Protein AF-A0AA37B5I0-F1 (afdb_monomer)

Secondary structure (DSSP, 8-state):
--THHHHHTHHHHHHHHHHHHHHHHHHHT-HHHHHHHHHHHHHHHHH-GGG---HHHHHHHHHHHHHHHHHEETTEE--HHHHHHHHHHHHHT--

Solvent-accessible surface area (backbone atoms only — not comparable to full-atom values): 5535 Å² total; per-residue (Å²): 137,72,76,72,68,62,62,71,48,50,59,62,50,51,53,51,50,49,54,52,42,43,52,46,15,67,73,67,71,32,65,68,53,33,52,58,40,51,56,53,45,50,57,44,26,74,77,35,58,96,73,47,81,48,70,71,55,51,53,51,50,48,52,52,46,53,53,49,51,68,44,32,60,92,81,41,77,59,51,77,72,53,53,54,51,53,56,50,52,66,54,64,77,71,121

Foldseek 3Di:
DDPVVVVVVVLVVVVVVLLVQCLVCVVVVPPVSNVVSVVVLVVSCVVCVVSHDDPVNSVVSNVVVVVQVVCQDPNDRQDPVNVVVVVVVVVVVPD

Nearest PDB structures (foldseek):
  8k83-assembly1_A  TM=6.577E-01  e=1.344E+00  synthetic construct

Radius of gyration: 19.29 Å; Cα contacts (8 Å, |Δi|>4): 38; chains: 1; bounding box: 27×32×63 Å

Sequence (95 aa):
MSVINNHEKRIPDRRKTLLGNIEKAVWLDDEKLLDATLDSIDHFNDKKPEFGIGSKNIEASLKARARSSSKTLNGIYLDKMSEHLRVQGRFADYD

Structure (mmCIF, N/CA/C/O backbone):
data_AF-A0AA37B5I0-F1
#
_entry.id   AF-A0AA37B5I0-F1
#
loop_
_atom_site.group_PDB
_atom_site.id
_atom_site.type_symbol
_atom_site.label_atom_id
_atom_site.label_alt_id
_atom_site.label_comp_id
_atom_site.label_asym_id
_atom_site.label_entity_id
_atom_site.label_seq_id
_atom_site.pdbx_PDB_ins_code
_atom_site.Cartn_x
_atom_site.Cartn_y
_atom_site.Cartn_z
_atom_site.occupancy
_atom_site.B_iso_or_equiv
_atom_site.auth_seq_id
_atom_site.auth_comp_id
_atom_site.auth_asym_id
_atom_site.auth_atom_id
_atom_site.pdbx_PDB_model_num
ATOM 1 N N . MET A 1 1 ? 12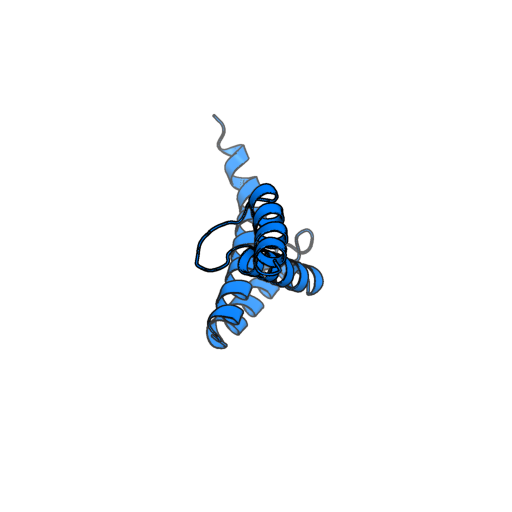.509 23.790 -20.778 1.00 43.97 1 MET A N 1
ATOM 2 C CA . MET A 1 1 ? 12.575 22.903 -19.595 1.00 43.97 1 MET A CA 1
ATOM 3 C C . MET A 1 1 ? 12.110 21.517 -20.010 1.00 43.97 1 MET A C 1
ATOM 5 O O . MET A 1 1 ? 11.032 21.395 -20.573 1.00 43.97 1 MET A O 1
ATOM 9 N N . SER A 1 2 ? 12.991 20.529 -19.864 1.00 45.03 2 SER A N 1
ATOM 10 C CA . SER A 1 2 ? 13.068 19.330 -20.706 1.00 45.03 2 SER A CA 1
ATOM 11 C C . SER A 1 2 ? 12.101 18.200 -20.330 1.00 45.03 2 SER A C 1
ATOM 13 O O . SER A 1 2 ? 12.004 17.796 -19.176 1.00 45.03 2 SER A O 1
ATOM 15 N N . VAL A 1 3 ? 11.474 17.623 -21.359 1.00 53.97 3 VAL A N 1
ATOM 16 C CA . VAL A 1 3 ? 10.542 16.473 -21.360 1.00 53.97 3 VAL A CA 1
ATOM 17 C C . VAL A 1 3 ? 11.151 15.188 -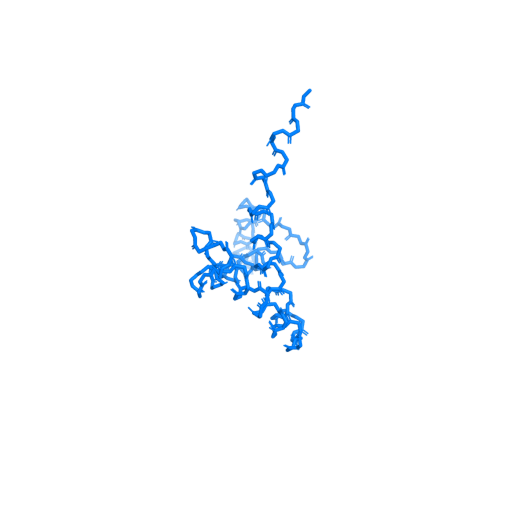20.753 1.00 53.97 3 VAL A C 1
ATOM 19 O O . VAL A 1 3 ? 10.433 14.270 -20.362 1.00 53.97 3 VAL A O 1
ATOM 22 N N . ILE A 1 4 ? 12.477 15.155 -20.605 1.00 50.09 4 ILE A N 1
ATOM 23 C CA . ILE A 1 4 ? 13.277 14.026 -20.108 1.00 50.09 4 ILE A CA 1
ATOM 24 C C . ILE A 1 4 ? 12.952 13.693 -18.635 1.00 50.09 4 ILE A C 1
ATOM 26 O O . ILE A 1 4 ? 12.857 12.522 -18.282 1.00 50.09 4 ILE A O 1
ATOM 30 N N . ASN A 1 5 ? 12.617 14.689 -17.805 1.00 50.50 5 ASN A N 1
ATOM 31 C CA . ASN A 1 5 ? 12.293 14.469 -16.383 1.00 50.50 5 ASN A CA 1
ATOM 32 C C . ASN A 1 5 ? 10.888 13.884 -16.131 1.00 50.50 5 ASN A C 1
ATOM 34 O O . ASN A 1 5 ? 10.573 13.505 -15.002 1.00 50.50 5 ASN A O 1
ATOM 38 N N . ASN A 1 6 ? 10.014 13.841 -17.144 1.00 53.38 6 ASN A N 1
ATOM 39 C CA . ASN A 1 6 ? 8.641 13.348 -16.982 1.00 53.38 6 ASN A CA 1
ATOM 40 C C . ASN A 1 6 ? 8.533 11.823 -17.088 1.00 53.38 6 ASN A C 1
ATOM 42 O O . ASN A 1 6 ? 7.593 11.247 -16.545 1.00 53.38 6 ASN A O 1
ATOM 46 N N . HIS A 1 7 ? 9.461 11.158 -17.782 1.00 52.22 7 HIS A N 1
ATOM 47 C CA . HIS A 1 7 ? 9.413 9.705 -17.954 1.00 52.22 7 HIS A CA 1
ATOM 48 C C . HIS A 1 7 ? 9.952 8.946 -16.735 1.00 52.22 7 HIS A C 1
ATOM 50 O O . HIS A 1 7 ? 9.365 7.933 -16.360 1.00 52.22 7 HIS A O 1
ATOM 56 N N . GLU A 1 8 ? 10.985 9.463 -16.064 1.00 55.88 8 GLU A N 1
ATOM 57 C CA . GLU A 1 8 ? 11.565 8.832 -14.867 1.00 55.88 8 GLU A CA 1
ATOM 58 C C . GLU A 1 8 ? 10.609 8.832 -13.664 1.00 55.88 8 GLU A C 1
ATOM 60 O O . GLU A 1 8 ? 10.590 7.882 -12.884 1.00 55.88 8 GLU A O 1
ATOM 65 N N . LYS A 1 9 ? 9.738 9.842 -13.542 1.00 64.44 9 LYS A N 1
ATOM 66 C CA . LYS A 1 9 ? 8.761 9.931 -12.440 1.00 64.44 9 LYS A CA 1
ATOM 67 C C . LYS A 1 9 ? 7.618 8.918 -12.538 1.00 64.44 9 LYS A C 1
ATOM 69 O O . LYS A 1 9 ? 7.015 8.575 -11.525 1.00 64.44 9 LYS A O 1
ATOM 74 N N . ARG A 1 10 ? 7.354 8.366 -13.728 1.00 80.62 10 ARG A N 1
ATOM 75 C CA . ARG A 1 10 ? 6.196 7.486 -13.961 1.00 80.62 10 ARG A CA 1
ATOM 76 C C . ARG A 1 10 ? 6.242 6.190 -13.157 1.00 80.62 10 ARG A C 1
ATOM 78 O O . ARG A 1 10 ? 5.191 5.714 -12.735 1.00 80.62 10 ARG A O 1
ATOM 85 N N . ILE A 1 11 ? 7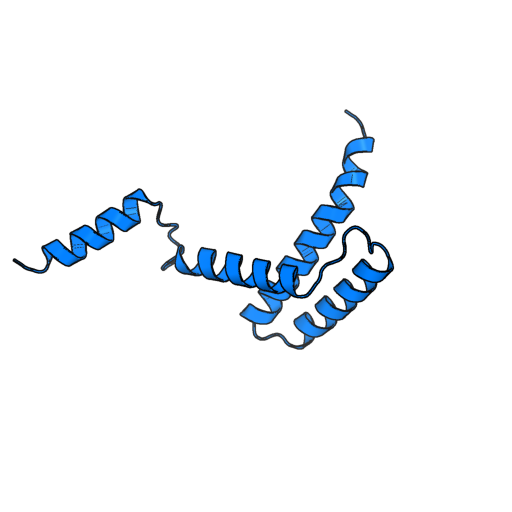.426 5.610 -12.956 1.00 85.06 11 ILE A N 1
ATOM 86 C CA . ILE A 1 11 ? 7.563 4.339 -12.229 1.00 85.06 11 ILE A CA 1
ATOM 87 C C . ILE A 1 11 ? 7.338 4.547 -10.719 1.00 85.06 11 ILE A C 1
ATOM 89 O O . ILE A 1 11 ? 6.469 3.866 -10.167 1.00 85.06 11 ILE A O 1
ATOM 93 N N . PRO A 1 12 ? 8.014 5.505 -10.048 1.00 86.31 12 PRO A N 1
ATOM 94 C CA . PRO A 1 12 ? 7.716 5.842 -8.655 1.00 86.31 12 PRO A CA 1
ATOM 95 C C . PRO A 1 12 ? 6.261 6.261 -8.423 1.00 86.31 12 PRO A C 1
ATOM 97 O O . PRO A 1 12 ? 5.652 5.825 -7.446 1.00 86.31 12 PRO A O 1
ATOM 100 N N . ASP A 1 13 ? 5.683 7.053 -9.331 1.00 87.50 13 ASP A N 1
ATOM 101 C CA . ASP A 1 13 ? 4.291 7.496 -9.221 1.00 87.50 13 ASP A CA 1
ATOM 102 C C . ASP A 1 13 ? 3.332 6.309 -9.303 1.00 87.50 13 ASP A C 1
ATOM 104 O O . ASP A 1 13 ? 2.458 6.161 -8.448 1.00 87.50 13 ASP A O 1
ATOM 108 N N . ARG A 1 14 ? 3.541 5.402 -10.267 1.00 88.88 14 ARG A N 1
ATOM 109 C CA . ARG A 1 14 ? 2.726 4.189 -10.397 1.00 88.88 14 ARG A CA 1
ATOM 110 C C . ARG A 1 14 ? 2.843 3.299 -9.165 1.00 88.88 14 ARG A C 1
ATOM 112 O O . ARG A 1 14 ? 1.825 2.820 -8.671 1.00 88.88 14 ARG A O 1
ATOM 119 N N . ARG A 1 15 ? 4.058 3.127 -8.637 1.00 90.88 15 ARG A N 1
ATOM 120 C CA . ARG A 1 15 ? 4.313 2.372 -7.404 1.00 90.88 15 ARG A CA 1
ATOM 121 C C . ARG A 1 15 ? 3.545 2.964 -6.221 1.00 90.88 15 ARG A C 1
ATOM 123 O O . ARG A 1 15 ? 2.889 2.236 -5.479 1.00 90.88 15 ARG A O 1
ATOM 130 N N . LYS A 1 16 ? 3.583 4.290 -6.072 1.00 90.19 16 LYS A N 1
ATOM 131 C CA . LYS A 1 16 ? 2.847 5.018 -5.032 1.00 90.19 16 LYS A CA 1
ATOM 132 C C . LYS A 1 16 ? 1.333 4.871 -5.201 1.00 90.19 16 LYS A C 1
ATOM 134 O O . LYS A 1 16 ? 0.634 4.690 -4.208 1.00 90.19 16 LYS A O 1
ATOM 139 N N . THR A 1 17 ? 0.826 4.914 -6.434 1.00 92.88 17 THR A N 1
ATOM 140 C CA . THR A 1 17 ? -0.598 4.690 -6.722 1.00 92.88 17 THR A CA 1
ATOM 141 C C . THR A 1 17 ? -1.049 3.293 -6.303 1.00 92.88 17 THR A C 1
ATOM 143 O O . THR A 1 17 ? -2.078 3.176 -5.647 1.00 92.88 17 THR A O 1
ATOM 146 N N . LEU A 1 18 ? -0.285 2.248 -6.634 1.00 93.81 18 LEU A N 1
ATOM 147 C CA . LEU A 1 18 ? -0.634 0.865 -6.288 1.00 93.81 18 LEU A CA 1
ATOM 148 C C . LEU A 1 18 ? -0.669 0.643 -4.770 1.00 93.81 18 LEU A C 1
ATOM 150 O O . LEU A 1 18 ? -1.646 0.112 -4.249 1.00 93.81 18 LEU A O 1
ATOM 154 N N . LEU A 1 19 ? 0.339 1.138 -4.046 1.00 93.44 19 LEU A N 1
ATOM 155 C CA . LEU A 1 19 ? 0.355 1.083 -2.580 1.00 93.44 19 LEU A CA 1
ATOM 156 C C . LEU A 1 19 ? -0.823 1.852 -1.959 1.00 93.44 19 LEU A C 1
ATOM 158 O O . LEU A 1 19 ? -1.490 1.347 -1.060 1.00 93.44 19 LEU A O 1
ATOM 162 N N . GLY A 1 20 ? -1.134 3.041 -2.483 1.00 91.44 20 GLY A N 1
ATOM 163 C CA . GLY A 1 20 ? -2.280 3.827 -2.025 1.00 91.44 20 GLY A CA 1
ATOM 164 C C . GLY A 1 20 ? -3.635 3.174 -2.320 1.00 91.44 20 GLY A C 1
ATOM 165 O O . GLY A 1 20 ? -4.589 3.397 -1.576 1.00 91.44 20 GLY A O 1
ATOM 166 N N . ASN A 1 21 ? -3.736 2.367 -3.380 1.00 92.19 21 ASN A N 1
ATOM 167 C CA . ASN A 1 21 ? -4.947 1.613 -3.695 1.00 92.19 21 ASN A CA 1
ATOM 168 C C . ASN A 1 21 ? -5.154 0.436 -2.736 1.00 92.19 21 ASN A C 1
ATOM 170 O O . ASN A 1 21 ? -6.280 0.263 -2.283 1.00 92.19 21 ASN A O 1
ATOM 174 N N . ILE A 1 22 ? -4.093 -0.284 -2.337 1.00 92.31 22 ILE A N 1
ATOM 175 C CA . ILE A 1 22 ? -4.200 -1.307 -1.278 1.00 92.31 22 ILE A CA 1
ATOM 176 C C . ILE A 1 22 ? -4.712 -0.672 0.008 1.00 92.31 22 ILE A C 1
ATOM 178 O O . ILE A 1 22 ? -5.654 -1.162 0.619 1.00 92.31 22 ILE A O 1
ATOM 182 N N . GLU A 1 23 ? -4.109 0.443 0.418 1.00 90.81 23 GLU A N 1
ATOM 183 C CA . GLU A 1 23 ? -4.526 1.133 1.634 1.00 90.81 23 GLU A CA 1
ATOM 184 C C . GLU A 1 23 ? -6.003 1.539 1.607 1.00 90.81 23 GLU A C 1
ATOM 186 O O . GLU A 1 23 ? -6.675 1.488 2.634 1.00 90.81 23 GLU A O 1
ATOM 191 N N . LYS A 1 24 ? -6.506 1.972 0.445 1.00 90.81 24 LYS A N 1
ATOM 192 C CA . LYS A 1 24 ? -7.922 2.304 0.263 1.00 90.81 24 LYS A CA 1
ATOM 193 C C . LYS A 1 24 ? -8.801 1.062 0.313 1.00 90.81 24 LYS A C 1
ATOM 195 O O . LYS A 1 24 ? -9.813 1.113 0.996 1.00 90.81 24 LYS A O 1
ATOM 200 N N . ALA A 1 25 ? -8.415 -0.009 -0.375 1.00 92.25 25 ALA A N 1
ATOM 201 C CA . ALA A 1 25 ? -9.166 -1.259 -0.400 1.00 92.25 25 ALA A CA 1
ATOM 202 C C . ALA A 1 25 ? -9.332 -1.834 1.011 1.00 92.25 25 ALA A C 1
ATOM 204 O O . ALA A 1 25 ? -10.447 -2.105 1.434 1.00 92.25 25 ALA A O 1
ATOM 205 N N . VAL A 1 26 ? -8.239 -1.884 1.782 1.00 90.25 26 VAL A N 1
ATOM 206 C CA . VAL A 1 26 ? -8.252 -2.338 3.182 1.00 90.25 26 VAL A CA 1
ATOM 207 C C . VAL A 1 26 ? -9.099 -1.421 4.068 1.00 90.25 26 VAL A C 1
ATOM 209 O O . VAL A 1 26 ? -9.810 -1.895 4.944 1.00 90.25 26 VAL A O 1
ATOM 212 N N . TRP A 1 27 ? -9.036 -0.103 3.866 1.00 87.31 27 TRP A N 1
ATOM 213 C CA . TRP A 1 27 ? -9.810 0.844 4.676 1.00 87.31 27 TRP A CA 1
ATOM 214 C C . TRP A 1 27 ? -11.315 0.810 4.382 1.00 87.31 27 TRP A C 1
ATOM 216 O O . TRP A 1 27 ? -12.118 1.094 5.266 1.00 87.31 27 TRP A O 1
ATOM 226 N N . LEU A 1 28 ? -11.687 0.527 3.134 1.00 91.19 28 LEU A N 1
ATOM 227 C CA . LEU A 1 28 ? -13.076 0.484 2.675 1.00 91.19 28 LEU A CA 1
ATOM 228 C C . LEU A 1 28 ? -13.693 -0.918 2.751 1.00 91.19 28 LEU A C 1
ATOM 230 O O . LEU A 1 28 ? -14.863 -1.048 2.407 1.00 91.19 28 LEU A O 1
ATOM 234 N N . ASP A 1 29 ? -12.925 -1.925 3.181 1.00 91.31 29 ASP A N 1
ATOM 235 C CA . ASP A 1 29 ? -13.316 -3.341 3.155 1.00 91.31 29 ASP A CA 1
ATOM 236 C C . ASP A 1 29 ? -13.783 -3.795 1.753 1.00 91.31 29 ASP A C 1
ATOM 238 O O . ASP A 1 29 ? -14.740 -4.545 1.583 1.00 91.31 29 ASP A O 1
ATOM 242 N N . ASP A 1 30 ? -13.123 -3.270 0.712 1.00 94.38 30 ASP A N 1
ATOM 243 C CA . ASP A 1 30 ? -13.460 -3.537 -0.688 1.00 94.38 30 ASP A CA 1
ATOM 244 C C . ASP A 1 30 ? -12.554 -4.641 -1.244 1.00 94.38 30 ASP A C 1
ATOM 246 O O . ASP A 1 30 ? -11.472 -4.383 -1.786 1.00 94.38 30 ASP A O 1
ATOM 250 N N . GLU A 1 31 ? -13.013 -5.885 -1.103 1.00 92.62 31 GLU A N 1
ATOM 251 C CA . GLU A 1 31 ? -12.315 -7.084 -1.582 1.00 92.62 31 GLU A CA 1
ATOM 252 C C . GLU A 1 31 ? -12.045 -7.040 -3.094 1.00 92.62 31 GLU A C 1
ATOM 254 O O . GLU A 1 31 ? -10.965 -7.413 -3.547 1.00 92.62 31 GLU A O 1
ATOM 259 N N . LYS A 1 32 ? -12.974 -6.500 -3.894 1.00 93.38 32 LYS A N 1
ATOM 260 C CA . LYS A 1 32 ? -12.804 -6.426 -5.356 1.00 93.38 32 LYS A CA 1
ATOM 261 C C . LYS A 1 32 ? -11.700 -5.453 -5.739 1.00 93.38 32 LYS A C 1
ATOM 263 O O . LYS A 1 32 ? -10.930 -5.711 -6.665 1.00 93.38 32 LYS A O 1
ATOM 268 N N . LEU A 1 33 ? -11.634 -4.315 -5.050 1.00 90.62 33 LEU A N 1
ATOM 269 C CA . LEU A 1 33 ? -10.562 -3.349 -5.251 1.00 90.62 33 LEU A CA 1
ATOM 270 C C . LEU A 1 33 ? -9.217 -3.910 -4.783 1.00 90.62 33 LEU A C 1
ATOM 272 O O . LEU A 1 33 ? -8.193 -3.611 -5.404 1.00 90.62 33 LEU A O 1
ATOM 276 N N . LEU A 1 34 ? -9.214 -4.707 -3.712 1.00 92.25 34 LEU A N 1
ATOM 277 C CA . LEU A 1 34 ? -8.013 -5.361 -3.208 1.00 92.25 34 LEU A CA 1
ATOM 278 C C . LEU A 1 34 ? -7.454 -6.334 -4.249 1.00 92.25 34 LEU A C 1
ATOM 280 O O . LEU A 1 34 ? -6.310 -6.150 -4.667 1.00 92.25 34 LEU A O 1
ATOM 284 N N . ASP A 1 35 ? -8.272 -7.269 -4.732 1.00 94.44 35 ASP A N 1
ATOM 285 C CA . ASP A 1 35 ? -7.879 -8.263 -5.738 1.00 94.44 35 ASP A CA 1
ATOM 286 C C . ASP A 1 35 ? -7.369 -7.594 -7.020 1.00 94.44 35 ASP A C 1
ATOM 288 O O . ASP A 1 35 ? -6.244 -7.839 -7.456 1.00 94.44 35 ASP A O 1
ATOM 292 N N . ALA A 1 36 ? -8.120 -6.630 -7.565 1.00 94.25 36 ALA A N 1
ATOM 293 C CA . ALA A 1 36 ? -7.710 -5.909 -8.772 1.00 94.25 36 ALA A CA 1
ATOM 294 C C . ALA A 1 36 ? -6.392 -5.128 -8.592 1.00 94.25 36 ALA A C 1
ATOM 296 O O . ALA A 1 36 ? -5.628 -4.916 -9.545 1.00 94.25 36 ALA A O 1
ATOM 297 N N . THR A 1 37 ? -6.124 -4.652 -7.373 1.00 93.25 37 THR A N 1
ATOM 298 C CA . THR A 1 37 ? -4.876 -3.953 -7.057 1.00 93.25 37 THR A CA 1
ATOM 299 C C . THR A 1 37 ? -3.710 -4.927 -6.914 1.00 93.25 37 THR A C 1
ATOM 301 O O . THR A 1 37 ? -2.615 -4.592 -7.367 1.00 93.25 37 THR A O 1
ATOM 304 N N . LEU A 1 38 ? -3.930 -6.112 -6.338 1.00 93.44 38 LEU A N 1
ATOM 305 C CA . LEU A 1 38 ? -2.924 -7.172 -6.250 1.00 93.44 38 LEU A CA 1
ATOM 306 C C . LEU A 1 38 ? -2.530 -7.670 -7.646 1.00 93.44 38 LEU A C 1
ATOM 308 O O . LEU A 1 38 ? -1.346 -7.632 -7.972 1.00 93.44 38 LEU A O 1
ATOM 312 N N . ASP A 1 39 ? -3.499 -7.942 -8.524 1.00 95.50 39 ASP A N 1
ATOM 313 C CA . ASP A 1 39 ? -3.237 -8.299 -9.928 1.00 95.50 39 ASP A CA 1
ATOM 314 C C . ASP A 1 39 ? -2.419 -7.213 -10.651 1.00 95.50 39 ASP A C 1
ATOM 316 O O . ASP A 1 39 ? -1.496 -7.471 -11.430 1.00 95.50 39 ASP A O 1
ATOM 320 N N . SER A 1 40 ? -2.737 -5.945 -10.372 1.00 92.56 40 SER A N 1
ATOM 321 C CA . SER A 1 40 ? -2.009 -4.804 -10.934 1.00 92.56 40 SER A CA 1
ATOM 322 C C . SER A 1 40 ? -0.581 -4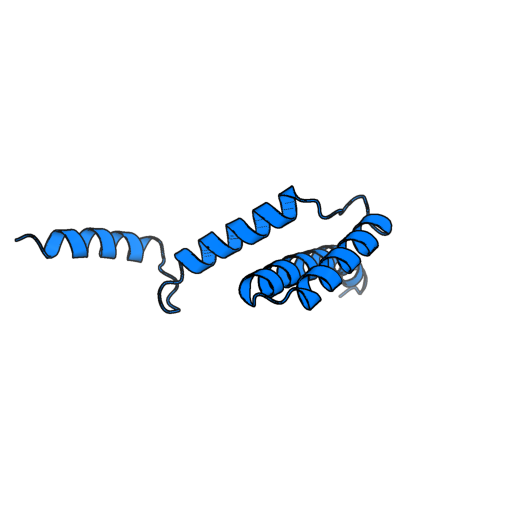.680 -10.393 1.00 92.56 40 SER A C 1
ATOM 324 O O . SER A 1 40 ? 0.280 -4.129 -11.087 1.00 92.56 40 SER A O 1
ATOM 326 N N . ILE A 1 41 ? -0.332 -5.136 -9.163 1.00 91.94 41 ILE A N 1
ATOM 327 C CA . ILE A 1 41 ? 1.000 -5.196 -8.555 1.00 91.94 41 ILE A CA 1
ATOM 328 C C . ILE A 1 41 ? 1.808 -6.324 -9.172 1.00 91.94 41 ILE A C 1
ATOM 330 O O . ILE A 1 41 ? 2.962 -6.084 -9.518 1.00 91.94 41 ILE A O 1
ATOM 334 N N . ASP A 1 42 ? 1.210 -7.490 -9.385 1.00 92.69 42 ASP A N 1
ATOM 335 C CA . ASP A 1 42 ? 1.885 -8.614 -10.030 1.00 92.69 42 ASP A CA 1
ATOM 336 C C . ASP A 1 42 ? 2.312 -8.239 -11.452 1.00 92.69 42 ASP A C 1
ATOM 338 O O . ASP A 1 42 ? 3.495 -8.304 -11.784 1.00 92.69 42 ASP A O 1
ATOM 342 N N . HIS A 1 43 ? 1.412 -7.646 -12.244 1.00 92.69 43 HIS A N 1
ATOM 343 C CA . HIS A 1 43 ? 1.763 -7.154 -13.584 1.00 92.69 43 HIS A CA 1
ATOM 344 C C . HIS A 1 43 ? 2.830 -6.050 -13.572 1.00 92.69 43 HIS A C 1
ATOM 346 O O . HIS A 1 43 ? 3.619 -5.897 -14.510 1.00 92.69 43 HIS A O 1
ATOM 352 N N . PHE A 1 44 ? 2.844 -5.220 -12.527 1.00 92.19 44 PHE A N 1
ATOM 353 C CA . PHE A 1 44 ? 3.875 -4.202 -12.354 1.00 92.19 44 PHE A CA 1
ATOM 354 C C . PHE A 1 44 ? 5.227 -4.831 -12.001 1.00 92.19 44 PHE A C 1
ATOM 356 O O . PHE A 1 44 ? 6.238 -4.429 -12.577 1.00 92.19 44 PHE A O 1
ATOM 363 N N . ASN A 1 45 ? 5.240 -5.826 -11.115 1.00 92.00 45 ASN A N 1
ATOM 364 C CA . ASN A 1 45 ? 6.429 -6.566 -10.708 1.00 92.00 45 ASN A CA 1
ATOM 365 C C . ASN A 1 45 ? 7.032 -7.340 -11.887 1.00 92.00 45 ASN A C 1
ATOM 367 O O . ASN A 1 45 ? 8.243 -7.271 -12.086 1.00 92.00 45 ASN A O 1
ATOM 371 N N . ASP A 1 46 ? 6.199 -7.962 -12.723 1.00 92.62 46 ASP A N 1
ATOM 372 C CA . ASP A 1 46 ? 6.632 -8.669 -13.934 1.00 92.62 46 ASP A CA 1
ATOM 373 C C . ASP A 1 46 ? 7.308 -7.729 -14.938 1.00 92.62 46 ASP A C 1
ATOM 375 O O . ASP A 1 46 ? 8.346 -8.039 -15.524 1.00 92.62 46 ASP A O 1
ATOM 379 N N . LYS A 1 47 ? 6.740 -6.534 -15.131 1.00 90.00 47 LYS A N 1
ATOM 380 C CA . LYS A 1 47 ? 7.283 -5.539 -16.068 1.00 90.00 47 LYS A CA 1
ATOM 381 C C . LYS A 1 47 ? 8.481 -4.773 -15.519 1.00 90.00 47 LYS A C 1
ATOM 383 O O . LYS A 1 47 ? 9.266 -4.240 -16.308 1.00 90.00 47 LYS A O 1
ATOM 388 N N . LYS A 1 48 ? 8.564 -4.614 -14.196 1.00 86.56 48 LYS A N 1
ATOM 389 C CA . LYS A 1 48 ? 9.536 -3.765 -13.491 1.00 86.56 48 LYS A CA 1
ATOM 390 C C . LYS A 1 48 ? 10.037 -4.440 -12.208 1.00 86.56 48 LYS A C 1
ATOM 392 O O . LYS A 1 48 ? 9.844 -3.895 -11.119 1.00 86.56 48 LYS A O 1
ATOM 397 N N . PRO A 1 49 ? 10.753 -5.573 -12.322 1.00 86.88 49 PRO A N 1
ATOM 398 C CA . PRO A 1 49 ? 11.200 -6.340 -11.158 1.00 86.88 49 PRO A CA 1
ATOM 399 C C . PRO A 1 49 ? 12.172 -5.551 -10.270 1.00 86.88 49 PRO A C 1
ATOM 401 O O . PRO A 1 49 ? 12.120 -5.647 -9.047 1.00 86.88 49 PRO A O 1
ATOM 404 N N . GLU A 1 50 ? 13.004 -4.695 -10.871 1.00 86.88 50 GLU A N 1
ATOM 405 C CA . GLU A 1 50 ? 13.953 -3.815 -10.171 1.00 86.88 50 GLU A CA 1
ATOM 406 C C . GLU A 1 50 ? 13.264 -2.833 -9.195 1.00 86.88 50 GLU A C 1
ATOM 408 O O . GLU A 1 50 ? 13.845 -2.426 -8.191 1.00 86.88 50 GLU A O 1
ATOM 413 N N . PHE A 1 51 ? 11.996 -2.497 -9.459 1.00 85.50 51 PHE A N 1
ATOM 414 C CA . PHE A 1 51 ? 11.155 -1.640 -8.628 1.00 85.50 51 PHE A CA 1
ATOM 415 C C . PHE A 1 51 ? 9.975 -2.411 -8.035 1.00 85.50 51 PHE A C 1
ATOM 417 O O . PHE A 1 51 ? 8.952 -1.794 -7.734 1.00 85.50 51 PHE A O 1
ATOM 424 N N . GLY A 1 52 ? 10.100 -3.724 -7.836 1.00 87.56 52 GLY A N 1
ATOM 425 C CA . GLY A 1 52 ? 9.011 -4.575 -7.365 1.00 87.56 52 GLY A CA 1
ATOM 426 C C . GLY A 1 52 ? 8.423 -4.151 -6.013 1.00 87.56 52 GLY A C 1
ATOM 427 O O . GLY A 1 52 ? 9.115 -3.642 -5.120 1.00 87.56 52 GLY A O 1
ATOM 428 N N . ILE A 1 53 ? 7.117 -4.338 -5.860 1.00 90.44 53 ILE A N 1
ATOM 429 C CA . ILE A 1 53 ? 6.363 -4.145 -4.623 1.00 90.44 53 ILE A CA 1
ATOM 430 C C . ILE A 1 53 ? 6.188 -5.518 -3.978 1.00 90.44 53 ILE A C 1
ATOM 432 O O . ILE A 1 53 ? 5.401 -6.333 -4.450 1.00 90.44 53 ILE A O 1
ATOM 436 N N . GLY A 1 54 ? 6.929 -5.768 -2.898 1.00 89.00 54 GLY A N 1
ATOM 437 C CA . GLY A 1 54 ? 6.781 -6.979 -2.093 1.00 89.00 54 GLY A CA 1
ATOM 438 C C . GLY A 1 54 ? 5.889 -6.772 -0.86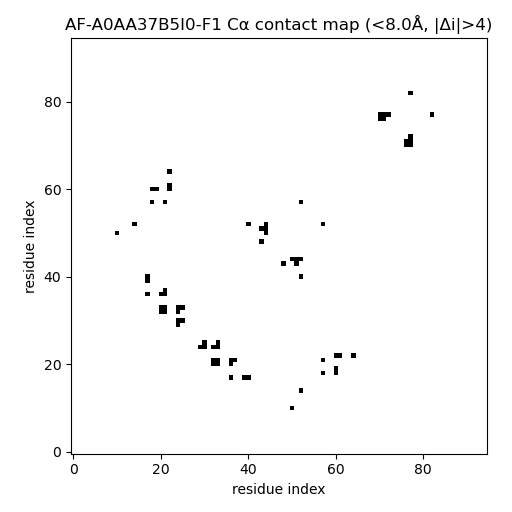8 1.00 89.00 54 GLY A C 1
ATOM 439 O O . GLY A 1 54 ? 5.541 -5.644 -0.506 1.00 89.00 54 GLY A O 1
ATOM 440 N N . SER A 1 55 ? 5.610 -7.862 -0.154 1.00 86.38 55 SER A N 1
ATOM 441 C CA . SER A 1 55 ? 4.821 -7.868 1.089 1.00 86.38 55 SER A CA 1
ATOM 442 C C . SER A 1 55 ? 5.326 -6.868 2.136 1.00 86.38 55 SER A C 1
ATOM 444 O O . SER A 1 55 ? 4.537 -6.127 2.715 1.00 86.38 55 SER A O 1
ATOM 446 N N . LYS A 1 56 ? 6.650 -6.749 2.312 1.00 89.75 56 LYS A N 1
ATOM 447 C CA . LYS A 1 56 ? 7.264 -5.772 3.232 1.00 89.75 56 LYS A CA 1
ATOM 448 C C . LYS A 1 56 ? 6.926 -4.320 2.877 1.00 89.75 56 LYS A C 1
ATOM 450 O O . LYS A 1 56 ? 6.795 -3.482 3.764 1.00 89.75 56 LYS A O 1
ATOM 455 N N . ASN A 1 57 ? 6.807 -3.997 1.587 1.00 89.12 57 ASN A N 1
ATOM 456 C CA . ASN A 1 57 ? 6.449 -2.649 1.146 1.00 89.12 57 ASN A CA 1
ATOM 457 C C . ASN A 1 57 ? 4.980 -2.344 1.427 1.00 89.12 57 ASN A C 1
ATOM 459 O O . ASN A 1 57 ? 4.665 -1.232 1.844 1.00 89.12 57 ASN A O 1
ATOM 463 N N . ILE A 1 58 ? 4.115 -3.338 1.230 1.00 89.81 58 ILE A N 1
ATOM 464 C CA . ILE A 1 58 ? 2.687 -3.250 1.531 1.00 89.81 58 ILE A CA 1
ATOM 465 C C . ILE A 1 58 ? 2.485 -3.049 3.038 1.00 89.81 58 ILE A C 1
ATOM 467 O O . ILE A 1 58 ? 1.842 -2.084 3.447 1.00 89.81 58 ILE A O 1
ATOM 471 N N . GLU A 1 59 ? 3.114 -3.888 3.865 1.00 91.00 59 GLU A N 1
ATOM 472 C CA . GLU A 1 59 ? 3.062 -3.783 5.328 1.00 91.00 59 GLU A CA 1
ATOM 473 C C . GLU A 1 59 ? 3.558 -2.413 5.812 1.00 91.00 59 GLU A C 1
ATOM 475 O O . GLU A 1 59 ? 2.911 -1.756 6.630 1.00 91.00 59 GLU A O 1
ATOM 480 N N . ALA A 1 60 ? 4.687 -1.941 5.271 1.00 89.62 60 ALA A N 1
ATOM 481 C CA . ALA A 1 60 ? 5.228 -0.631 5.611 1.00 89.62 60 ALA A CA 1
ATOM 482 C C . ALA A 1 60 ? 4.258 0.509 5.257 1.00 89.62 60 ALA A C 1
ATOM 484 O O . ALA A 1 60 ? 4.120 1.442 6.050 1.00 89.62 60 ALA A O 1
ATOM 485 N N . SER A 1 61 ? 3.571 0.425 4.111 1.00 87.50 61 SER A N 1
ATOM 486 C CA . SER A 1 61 ? 2.572 1.415 3.683 1.00 87.50 61 SER A CA 1
ATOM 487 C C . SER A 1 61 ? 1.377 1.440 4.633 1.00 87.50 61 SER A C 1
ATOM 489 O O . SER A 1 61 ? 1.047 2.484 5.197 1.00 87.50 61 SER A O 1
ATOM 491 N N . LEU A 1 62 ? 0.807 0.268 4.929 1.00 87.75 62 LEU A N 1
ATOM 492 C CA . LEU A 1 62 ? -0.310 0.127 5.866 1.00 87.75 62 LEU A CA 1
ATOM 493 C C . LEU A 1 62 ? 0.055 0.641 7.264 1.00 87.75 62 LEU A C 1
ATOM 495 O O . LEU A 1 62 ? -0.705 1.393 7.873 1.00 87.75 62 LEU A O 1
ATOM 499 N N . LYS A 1 63 ? 1.253 0.317 7.759 1.00 88.25 63 LYS A N 1
ATOM 500 C CA . LYS A 1 63 ? 1.751 0.797 9.055 1.00 88.25 63 LYS A CA 1
ATOM 501 C C . LYS A 1 63 ? 1.969 2.307 9.073 1.00 88.25 63 LYS A C 1
ATOM 503 O O . LYS A 1 63 ? 1.659 2.960 10.071 1.00 88.25 63 LYS A O 1
ATOM 508 N N . ALA A 1 64 ? 2.516 2.874 7.998 1.00 85.50 64 ALA A N 1
ATOM 509 C CA . ALA A 1 64 ? 2.685 4.317 7.867 1.00 85.50 64 ALA A CA 1
ATOM 510 C C . ALA A 1 64 ? 1.327 5.027 7.872 1.00 85.50 64 ALA A C 1
ATOM 512 O O . ALA A 1 64 ? 1.162 6.021 8.582 1.00 85.50 64 ALA A O 1
ATOM 513 N N . ARG A 1 65 ? 0.336 4.471 7.170 1.00 83.50 65 ARG A N 1
ATOM 514 C CA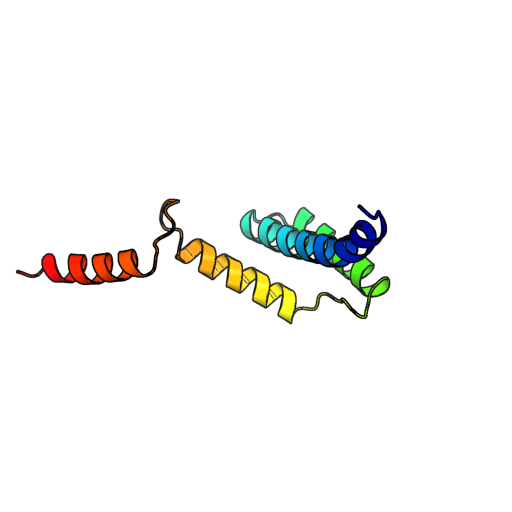 . ARG A 1 65 ? -1.027 4.991 7.176 1.00 83.50 65 ARG A CA 1
ATOM 515 C C . ARG A 1 65 ? -1.696 4.868 8.535 1.00 83.50 65 ARG A C 1
ATOM 517 O O . ARG A 1 65 ? -2.225 5.863 9.006 1.00 83.50 65 ARG A O 1
ATOM 524 N N . ALA A 1 66 ? -1.606 3.723 9.206 1.00 82.44 66 ALA A N 1
ATOM 525 C CA . ALA A 1 66 ? -2.148 3.546 10.552 1.00 82.44 66 ALA A CA 1
ATOM 526 C C . ALA A 1 66 ? -1.557 4.566 11.542 1.00 82.44 66 ALA A C 1
ATOM 528 O O . ALA A 1 66 ? -2.295 5.191 12.299 1.00 82.44 66 ALA A O 1
ATOM 529 N N . ARG A 1 67 ? -0.239 4.810 11.476 1.00 81.62 67 ARG A N 1
ATOM 530 C CA . ARG A 1 67 ? 0.437 5.864 12.257 1.00 81.62 67 ARG A CA 1
ATOM 531 C C . ARG A 1 67 ? -0.030 7.270 11.889 1.00 81.62 67 ARG A C 1
ATOM 533 O O . ARG A 1 67 ? -0.116 8.135 12.754 1.00 81.62 67 ARG A O 1
ATOM 540 N N . SER A 1 68 ? -0.276 7.528 10.607 1.00 76.19 68 SER A N 1
ATOM 541 C CA . SER A 1 68 ? -0.809 8.814 10.158 1.00 76.19 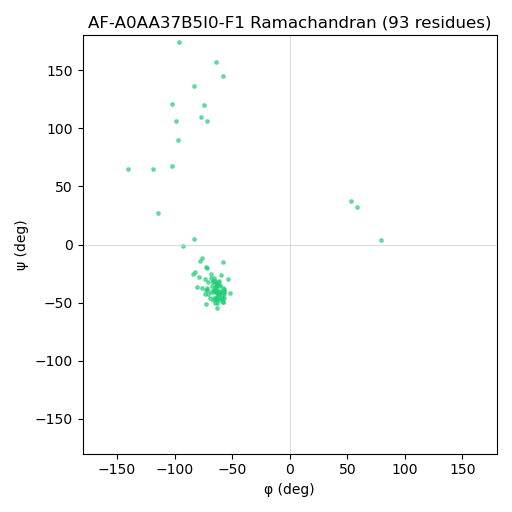68 SER A CA 1
ATOM 542 C C . SER A 1 68 ? -2.230 9.012 10.680 1.00 76.19 68 SER A C 1
ATOM 544 O O . SER A 1 68 ? -2.526 10.045 11.270 1.00 76.19 68 SER A O 1
ATOM 546 N N . SER A 1 69 ? -3.091 8.004 10.543 1.00 71.88 69 SER A N 1
ATOM 547 C CA . SER A 1 69 ? -4.460 8.023 11.056 1.00 71.88 69 SER A CA 1
ATOM 548 C C . SER A 1 69 ? -4.492 8.198 12.574 1.00 71.88 69 SER A C 1
ATOM 550 O O . SER A 1 69 ? -5.268 9.009 13.062 1.00 71.88 69 SER A O 1
ATOM 552 N N . SER A 1 70 ? -3.605 7.541 13.333 1.00 67.88 70 SER A N 1
ATOM 553 C CA . SER A 1 70 ? -3.553 7.694 14.795 1.00 67.88 70 SER A CA 1
ATOM 554 C C . SER A 1 70 ? -3.123 9.094 15.243 1.00 67.88 70 SER A C 1
ATOM 556 O O . SER A 1 70 ? -3.573 9.573 16.279 1.00 67.88 70 SER A O 1
ATOM 558 N N . LYS A 1 71 ? -2.265 9.768 14.465 1.00 66.00 71 LYS A N 1
ATOM 559 C CA . LYS A 1 71 ? -1.890 11.175 14.696 1.00 66.00 71 LYS A CA 1
ATOM 560 C C . LYS A 1 71 ? -3.004 12.156 14.335 1.00 66.00 71 LYS A C 1
ATOM 562 O O . LYS A 1 71 ? -2.988 13.295 14.792 1.00 66.00 71 LYS A O 1
ATOM 567 N N . THR A 1 72 ? -3.955 11.713 13.520 1.00 61.22 72 THR A N 1
ATOM 568 C CA . THR A 1 72 ? -5.066 12.521 13.024 1.00 61.22 72 THR A CA 1
ATOM 569 C C . THR A 1 72 ? -6.330 12.173 13.814 1.00 61.22 72 THR A C 1
ATOM 571 O O . THR A 1 72 ? -7.268 11.576 13.296 1.00 61.22 72 THR A O 1
ATOM 574 N N . LEU A 1 73 ? -6.356 12.511 15.105 1.00 52.84 73 LEU A N 1
ATOM 575 C CA . LEU A 1 73 ? -7.560 12.366 15.930 1.00 52.84 73 LEU A CA 1
ATOM 576 C C . LEU A 1 73 ? -8.558 13.472 15.550 1.00 52.84 73 LEU A C 1
ATOM 578 O O . LEU A 1 73 ? -8.248 14.654 15.664 1.00 52.84 73 LEU A O 1
ATOM 582 N N . ASN A 1 74 ? -9.750 13.085 15.087 1.00 53.91 74 ASN A N 1
ATOM 583 C CA . ASN A 1 74 ? -10.835 13.991 14.673 1.00 53.91 74 ASN A CA 1
ATOM 584 C C . ASN A 1 74 ? -10.469 14.981 13.547 1.00 53.91 74 ASN A C 1
ATOM 586 O O . ASN A 1 74 ? -10.976 16.098 13.513 1.00 53.91 74 ASN A O 1
ATOM 590 N N . GLY A 1 75 ? -9.589 14.591 12.618 1.00 54.00 75 GLY A N 1
ATOM 591 C CA . GLY A 1 75 ? -9.223 15.442 11.475 1.00 54.00 75 GLY A CA 1
ATOM 592 C C . GLY A 1 75 ? -8.204 16.545 11.790 1.00 54.00 75 GLY A C 1
ATOM 593 O O . GLY A 1 75 ? -7.864 17.318 10.898 1.00 54.00 75 GLY A O 1
ATOM 594 N N . ILE A 1 76 ? -7.680 16.604 13.019 1.00 55.69 76 ILE A N 1
ATOM 595 C CA . ILE A 1 76 ? -6.641 17.557 13.423 1.00 55.69 76 ILE A CA 1
ATOM 596 C C . ILE A 1 76 ? -5.299 16.826 13.468 1.00 55.69 76 ILE A C 1
ATOM 598 O O . ILE A 1 76 ? -5.131 15.854 14.206 1.00 55.69 76 ILE A O 1
ATOM 602 N N . TYR A 1 77 ? -4.336 17.291 12.671 1.00 56.16 77 TYR A N 1
ATOM 603 C CA . TYR A 1 77 ? -2.947 16.849 12.763 1.00 56.16 77 TYR A CA 1
ATOM 604 C C . TYR A 1 77 ? -2.337 17.444 14.036 1.00 56.16 77 TYR A C 1
ATOM 606 O O . TYR A 1 77 ? -2.086 18.647 14.099 1.00 56.16 77 TYR A O 1
ATOM 614 N N . LEU A 1 78 ? -2.138 16.621 15.065 1.00 55.28 78 LEU A N 1
ATOM 615 C CA . LEU A 1 78 ? -1.454 17.061 16.278 1.00 55.28 78 LEU A CA 1
ATOM 616 C C . LEU A 1 78 ? 0.052 17.100 15.995 1.00 55.28 78 LEU A C 1
ATOM 618 O O . LEU A 1 78 ? 0.693 16.061 15.819 1.00 55.28 78 LEU A O 1
ATOM 622 N N . ASP A 1 79 ? 0.607 18.309 15.921 1.00 54.84 79 ASP A N 1
ATOM 623 C CA . ASP A 1 79 ? 2.053 18.505 15.924 1.00 54.84 79 ASP A CA 1
ATOM 624 C C . ASP A 1 79 ? 2.632 18.035 17.274 1.00 54.84 79 ASP A C 1
ATOM 626 O O . ASP A 1 79 ? 1.929 17.978 18.285 1.00 54.84 79 ASP A O 1
ATOM 630 N N . LYS A 1 80 ? 3.922 17.684 17.325 1.00 57.06 80 LYS A N 1
ATOM 631 C CA . LYS A 1 80 ? 4.581 17.157 18.537 1.00 57.06 80 LYS A CA 1
ATOM 632 C C . LYS A 1 80 ? 4.409 18.070 19.760 1.00 57.06 80 LYS A C 1
ATOM 634 O O . LYS A 1 80 ? 4.355 17.578 20.884 1.00 57.06 80 LYS A O 1
ATOM 639 N N . MET A 1 81 ? 4.284 19.385 19.555 1.00 53.12 81 MET A N 1
ATOM 640 C CA . MET A 1 81 ? 3.969 20.338 20.627 1.00 53.12 81 MET A CA 1
ATOM 641 C C . MET A 1 81 ? 2.572 20.123 21.232 1.00 53.12 81 MET A C 1
ATOM 643 O O . MET A 1 81 ? 2.388 20.273 22.437 1.00 53.12 81 MET A O 1
ATOM 647 N N . SER A 1 82 ? 1.587 19.746 20.420 1.00 56.03 82 SER A N 1
ATOM 648 C CA . SER A 1 82 ? 0.198 19.530 20.840 1.00 56.03 82 SER A CA 1
ATOM 649 C C . SER A 1 82 ? 0.030 18.233 21.639 1.00 56.03 82 SER A C 1
ATOM 651 O O . SER A 1 82 ? -0.828 18.141 22.516 1.00 56.03 82 SER A O 1
ATOM 653 N N . GLU A 1 83 ? 0.862 17.227 21.360 1.00 54.12 83 GLU A N 1
ATOM 654 C CA . GLU A 1 83 ? 0.886 15.960 22.099 1.00 54.12 83 GLU A CA 1
ATOM 655 C C . GLU A 1 83 ? 1.359 16.172 23.550 1.00 54.12 83 GLU A C 1
ATOM 657 O O . GLU A 1 83 ? 0.757 15.635 24.481 1.00 54.12 83 GLU A O 1
ATOM 662 N N . HIS A 1 84 ? 2.353 17.047 23.760 1.00 56.31 84 HIS A N 1
ATOM 663 C CA . HIS A 1 84 ? 2.827 17.447 25.091 1.00 56.31 84 HIS A CA 1
ATOM 664 C C . HIS A 1 84 ? 1.740 18.157 25.917 1.00 56.31 84 HIS A C 1
ATOM 666 O O . HIS A 1 84 ? 1.545 17.833 27.088 1.00 56.31 84 HIS A O 1
ATOM 672 N N . LEU A 1 85 ? 0.969 19.056 25.293 1.00 57.94 85 LEU A N 1
ATOM 673 C CA . LEU A 1 85 ? -0.146 19.756 25.944 1.00 57.94 85 LEU A CA 1
ATOM 674 C C . LEU A 1 85 ? -1.278 18.806 26.359 1.00 57.94 85 LEU A C 1
ATOM 676 O O . LEU A 1 85 ? -1.926 19.023 27.378 1.00 57.94 85 LEU A O 1
ATOM 680 N N . ARG A 1 86 ? -1.502 17.718 25.612 1.00 57.44 86 ARG A N 1
ATOM 681 C CA . ARG A 1 86 ? -2.507 16.704 25.964 1.00 57.44 86 ARG A CA 1
ATOM 682 C C . ARG A 1 86 ? -2.084 15.855 27.162 1.00 57.44 86 ARG A C 1
ATOM 684 O O . ARG A 1 86 ? -2.929 15.494 27.978 1.00 57.44 86 ARG A O 1
ATOM 691 N N . VAL A 1 87 ? -0.792 15.538 27.261 1.00 59.03 87 VAL A N 1
ATOM 692 C CA . VAL A 1 87 ? -0.231 14.862 28.436 1.00 59.03 87 VAL A CA 1
ATOM 693 C C . VAL A 1 87 ? -0.372 15.768 29.659 1.00 59.03 87 VAL A C 1
ATOM 695 O O . VAL A 1 87 ? -0.906 15.318 30.664 1.00 59.03 87 VAL A O 1
ATOM 698 N N . GLN A 1 88 ? -0.011 17.050 29.556 1.00 54.00 88 GLN A N 1
ATOM 699 C CA . GLN A 1 88 ? -0.153 18.005 30.662 1.00 54.00 88 GLN A CA 1
ATOM 700 C C . GLN A 1 88 ? -1.613 18.280 31.057 1.00 54.00 88 GLN A C 1
ATOM 702 O O . GLN A 1 88 ? -1.908 18.321 32.245 1.00 54.00 88 GLN A O 1
ATOM 707 N N . GLY A 1 89 ? -2.540 18.383 30.099 1.00 56.53 89 GLY A N 1
ATOM 708 C CA . GLY A 1 89 ? -3.969 18.559 30.389 1.00 56.53 89 GLY A CA 1
ATOM 709 C C . GLY A 1 89 ? -4.576 17.395 31.181 1.00 56.53 89 GLY A C 1
ATOM 710 O O . GLY A 1 89 ? -5.366 17.629 32.081 1.00 56.53 89 GLY A O 1
ATOM 711 N N . ARG A 1 90 ? -4.139 16.148 30.932 1.00 52.69 90 ARG A N 1
ATOM 712 C CA . ARG A 1 90 ? -4.545 14.98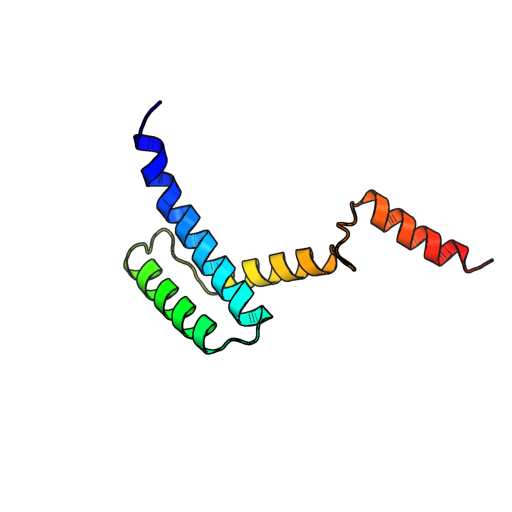8 31.752 1.00 52.69 90 ARG A CA 1
ATOM 713 C C . ARG A 1 90 ? -3.983 15.007 33.174 1.00 52.69 90 ARG A C 1
ATOM 715 O O . ARG A 1 90 ? -4.566 14.365 34.037 1.00 52.69 90 ARG A O 1
ATOM 722 N N . PHE A 1 91 ? -2.854 15.673 33.406 1.00 51.03 91 PHE A N 1
ATOM 723 C CA . PHE A 1 91 ? -2.305 15.857 34.752 1.00 51.03 91 PHE A CA 1
ATOM 724 C C . PHE A 1 91 ? -2.962 17.032 35.490 1.00 51.03 91 PHE A C 1
ATOM 726 O O . PHE A 1 91 ? -2.978 17.017 36.711 1.00 51.03 91 PHE A O 1
ATOM 733 N N . ALA A 1 92 ? -3.534 18.009 34.776 1.00 53.31 92 ALA A N 1
ATOM 734 C CA . ALA A 1 92 ? -4.217 19.161 35.371 1.00 53.31 92 ALA A CA 1
ATOM 735 C C . ALA A 1 92 ? -5.643 18.862 35.881 1.00 53.31 92 ALA A C 1
ATOM 737 O O . ALA A 1 92 ? -6.180 19.655 36.642 1.00 53.31 92 ALA A O 1
ATOM 738 N N . ASP A 1 93 ? -6.239 17.725 35.498 1.00 51.56 93 ASP A N 1
ATOM 739 C CA . ASP A 1 93 ? -7.523 17.239 36.042 1.00 51.56 93 ASP A CA 1
ATOM 740 C C . ASP A 1 93 ? -7.356 16.465 37.375 1.00 51.56 93 ASP A C 1
ATOM 742 O O . ASP A 1 93 ? -8.320 15.903 37.898 1.00 51.56 93 ASP A O 1
ATOM 746 N N . TYR A 1 94 ? -6.133 16.411 37.918 1.00 47.84 94 TYR A N 1
ATOM 747 C CA . TYR A 1 94 ? -5.803 15.841 39.227 1.00 47.84 94 TYR A CA 1
ATOM 748 C C . TYR A 1 94 ? -5.194 16.916 40.143 1.00 47.84 94 TYR A C 1
ATOM 750 O O . TYR A 1 94 ? -4.028 16.816 40.509 1.00 47.84 94 TYR A O 1
ATOM 758 N N . ASP A 1 95 ? -5.979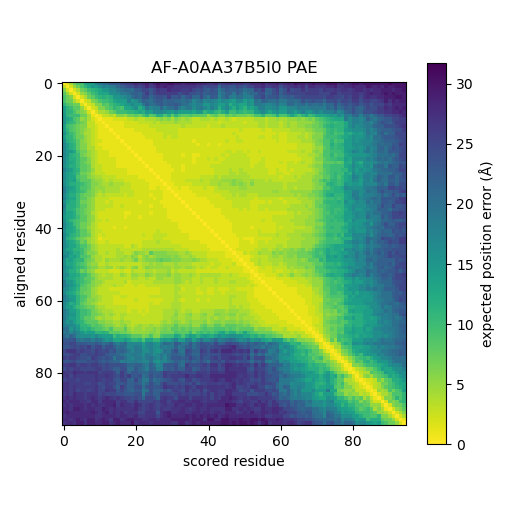 17.935 40.491 1.00 42.94 95 ASP A N 1
ATOM 759 C CA . ASP A 1 95 ? -5.820 18.749 41.709 1.00 42.94 95 ASP A CA 1
ATOM 760 C C . ASP A 1 95 ? -7.191 19.291 42.153 1.00 42.94 95 ASP A C 1
ATOM 762 O O . ASP A 1 95 ? -7.928 19.833 41.295 1.00 42.94 95 ASP A O 1
#

Mean predicted aligned error: 11.65 Å

pLDDT: mean 76.54, std 17.47, range [42.94, 95.5]